Protein AF-A0A6A3BSH3-F1 (afdb_monomer_lite)

pLDDT: mean 95.04, std 11.07, range [37.62, 98.88]

Secondary structure (DSSP, 8-state):
-HHHHHHHHHHT-SS-EEETT-HHHHHHHHHTT--PEEEPPPBTTBPPSSSEEE-S-SPPPBSS---EETTTTEE--GGGSSTTEEE-SS-TT-EEE--S----

Foldseek 3Di:
DVLVVVLCVQLPDPAHEEEFPDVSSLSSLLSNQHFYWYQEDDDPVDQDVVRTDTWQGSHDWAQDDAQADPVVGDGHQPQPPDPQWHAGPHRRNIITGGDPDDPD

Structure (mmCIF, N/CA/C/O backbone):
data_AF-A0A6A3BSH3-F1
#
_entry.id   AF-A0A6A3BSH3-F1
#
loop_
_atom_site.group_PDB
_atom_site.id
_atom_site.type_symbol
_atom_site.label_atom_id
_atom_site.label_alt_id
_atom_site.label_comp_id
_atom_site.label_asym_id
_atom_site.label_entity_id
_atom_site.label_seq_id
_atom_site.pdbx_PDB_ins_code
_atom_site.Cartn_x
_atom_site.Cartn_y
_atom_site.Cartn_z
_atom_site.occupancy
_atom_site.B_iso_or_equiv
_atom_site.auth_seq_id
_atom_site.auth_comp_id
_atom_site.auth_asym_id
_atom_site.auth_atom_id
_atom_site.pdbx_PDB_model_num
ATOM 1 N N . MET A 1 1 ? 6.722 -5.737 21.949 1.00 82.31 1 MET A N 1
ATOM 2 C CA . MET A 1 1 ? 5.393 -6.387 21.848 1.00 82.31 1 MET A CA 1
ATOM 3 C C . MET A 1 1 ? 4.237 -5.406 21.627 1.00 82.31 1 MET A C 1
ATOM 5 O O . MET A 1 1 ? 3.339 -5.775 20.889 1.00 82.31 1 MET A O 1
ATOM 9 N N . LYS A 1 2 ? 4.257 -4.170 22.163 1.00 98.06 2 LYS A N 1
ATOM 10 C CA . LYS A 1 2 ? 3.169 -3.181 21.963 1.00 98.06 2 LYS A CA 1
ATOM 11 C C . LYS A 1 2 ? 2.811 -2.915 20.490 1.00 98.06 2 LYS A C 1
ATOM 13 O O . LYS A 1 2 ? 1.662 -3.090 20.127 1.00 98.06 2 LYS A O 1
ATOM 18 N N . ALA A 1 3 ? 3.802 -2.650 19.636 1.00 98.44 3 ALA A N 1
ATOM 19 C CA . ALA A 1 3 ? 3.586 -2.442 18.198 1.00 98.44 3 ALA A CA 1
ATOM 20 C C . ALA A 1 3 ? 2.848 -3.609 17.507 1.00 98.44 3 ALA A C 1
ATOM 22 O O . ALA A 1 3 ? 1.974 -3.387 16.679 1.00 98.44 3 ALA A O 1
ATOM 23 N N . LEU A 1 4 ? 3.163 -4.858 17.870 1.00 98.56 4 LEU A N 1
ATOM 24 C CA . LEU A 1 4 ? 2.457 -6.026 17.335 1.00 98.56 4 LEU A CA 1
ATOM 25 C C . LEU A 1 4 ? 1.008 -6.076 17.822 1.00 98.56 4 LEU A C 1
ATOM 27 O O . LEU A 1 4 ? 0.110 -6.315 17.022 1.00 98.56 4 LEU A O 1
ATOM 31 N N . ALA A 1 5 ? 0.786 -5.823 19.114 1.00 98.69 5 ALA A N 1
ATOM 32 C CA . ALA A 1 5 ? -0.560 -5.753 19.669 1.00 98.69 5 ALA A CA 1
ATOM 33 C C . ALA A 1 5 ? -1.392 -4.657 18.983 1.00 98.69 5 ALA A C 1
ATOM 35 O O . ALA A 1 5 ? -2.547 -4.890 18.665 1.00 98.69 5 ALA A O 1
ATOM 36 N N . GLU A 1 6 ? -0.800 -3.501 18.684 1.00 98.88 6 GLU A N 1
ATOM 37 C CA . GLU A 1 6 ? -1.461 -2.413 17.957 1.00 98.88 6 GLU A CA 1
ATOM 38 C C . GLU A 1 6 ? -1.803 -2.790 16.505 1.00 98.88 6 GLU A C 1
ATOM 40 O O . GLU A 1 6 ? -2.924 -2.530 16.074 1.00 98.88 6 GLU A O 1
ATOM 45 N N . MET A 1 7 ? -0.910 -3.468 15.767 1.00 98.81 7 MET A N 1
ATOM 46 C CA . MET A 1 7 ? -1.234 -3.992 14.426 1.00 98.81 7 MET A CA 1
ATOM 47 C C . MET A 1 7 ? -2.422 -4.961 14.467 1.00 98.81 7 MET A C 1
ATOM 49 O O . MET A 1 7 ? -3.319 -4.871 13.630 1.00 98.81 7 MET A O 1
ATOM 53 N N . TYR A 1 8 ? -2.460 -5.851 15.464 1.00 98.69 8 TYR A N 1
ATOM 54 C CA . TYR A 1 8 ? -3.594 -6.753 15.663 1.00 98.69 8 TYR A CA 1
ATOM 55 C C . TYR A 1 8 ? -4.868 -5.998 16.051 1.00 98.69 8 TYR A C 1
ATOM 57 O O . TYR A 1 8 ? -5.916 -6.261 15.477 1.00 98.69 8 TYR A O 1
ATOM 65 N N . LEU A 1 9 ? -4.807 -5.028 16.965 1.00 98.81 9 LEU A N 1
ATOM 66 C CA . LEU A 1 9 ? -5.976 -4.225 17.338 1.00 98.81 9 LEU A CA 1
ATOM 67 C C . LEU A 1 9 ? -6.572 -3.488 16.130 1.00 98.81 9 LEU A C 1
ATOM 69 O O . LEU A 1 9 ? -7.788 -3.480 15.970 1.00 98.81 9 LEU A O 1
ATOM 73 N N . LEU A 1 10 ? -5.734 -2.934 15.249 1.00 98.88 10 LEU A N 1
ATOM 74 C CA . LEU A 1 10 ? -6.187 -2.335 13.990 1.00 98.88 10 LEU A CA 1
ATOM 75 C C . LEU A 1 10 ? -6.838 -3.365 13.055 1.00 98.88 10 LEU A C 1
ATOM 77 O O . LEU A 1 10 ? -7.837 -3.054 12.410 1.00 98.88 10 LEU A O 1
ATOM 81 N N . SER A 1 11 ? -6.309 -4.591 12.998 1.00 98.75 11 SER A N 1
ATOM 82 C CA . SER A 1 11 ? -6.865 -5.669 12.164 1.00 98.75 11 SER A CA 1
ATOM 83 C C . SER A 1 11 ? -8.263 -6.134 12.594 1.00 98.75 11 SER A C 1
ATOM 85 O O . SER A 1 11 ? -8.958 -6.764 11.808 1.00 98.75 11 SER A O 1
ATOM 87 N N . LEU A 1 12 ? -8.689 -5.809 13.820 1.00 98.75 12 LEU A N 1
ATOM 88 C CA . LEU A 1 12 ? -10.003 -6.168 14.368 1.00 98.75 12 LEU A CA 1
ATOM 89 C C . LEU A 1 12 ? -11.080 -5.094 14.125 1.00 98.75 12 LEU A C 1
ATOM 91 O O . LEU A 1 12 ? -12.177 -5.196 14.668 1.00 98.75 12 LEU A O 1
ATOM 95 N N . THR A 1 13 ? -10.767 -4.040 13.368 1.00 98.81 13 THR A N 1
ATOM 96 C CA . THR A 1 13 ? -11.710 -2.956 13.052 1.00 98.81 13 THR A CA 1
ATOM 97 C C . THR A 1 13 ? -12.572 -3.291 11.833 1.00 98.81 13 THR A C 1
ATOM 99 O O . THR A 1 13 ? -12.113 -3.966 10.919 1.00 98.81 13 THR A O 1
ATOM 102 N N . ASP A 1 14 ? -13.802 -2.768 11.771 1.00 98.19 14 ASP A N 1
ATOM 103 C CA . ASP A 1 14 ? -14.669 -2.936 10.589 1.00 98.19 14 ASP A CA 1
ATOM 104 C C . ASP A 1 14 ? -14.182 -2.108 9.385 1.00 98.19 14 ASP A C 1
ATOM 106 O O . ASP A 1 14 ? -14.346 -2.483 8.223 1.00 98.19 14 ASP A O 1
ATOM 110 N N . VAL A 1 15 ? -13.594 -0.939 9.662 1.00 98.19 15 VAL A N 1
ATOM 111 C CA . VAL A 1 15 ? -13.068 -0.007 8.661 1.00 98.19 15 VAL A CA 1
ATOM 112 C C . VAL A 1 15 ? -11.707 0.497 9.117 1.00 98.19 15 VAL A C 1
ATOM 114 O O . VAL A 1 15 ? -11.573 1.053 10.205 1.00 98.19 15 VAL A O 1
ATOM 117 N N . LEU A 1 16 ? -10.716 0.372 8.234 1.00 98.75 16 LEU A N 1
ATOM 118 C CA . LEU A 1 16 ? -9.339 0.767 8.501 1.00 98.75 16 LEU A CA 1
ATOM 119 C C . LEU A 1 16 ? -8.903 1.937 7.610 1.00 98.75 16 LEU A C 1
ATOM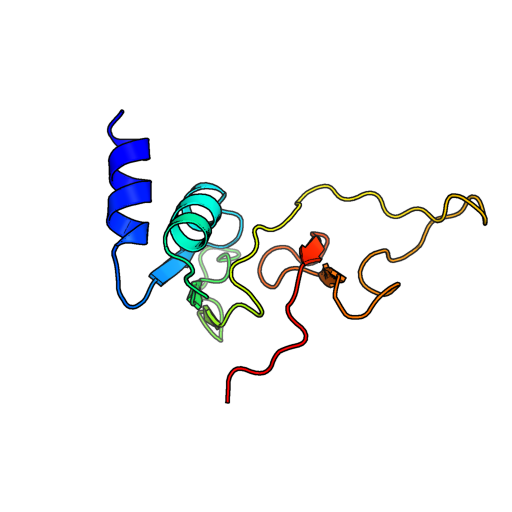 121 O O . LEU A 1 16 ? -9.093 1.923 6.389 1.00 98.75 16 LEU A O 1
ATOM 125 N N . VAL A 1 17 ? -8.264 2.928 8.232 1.00 98.75 17 VAL A N 1
ATOM 126 C CA . VAL A 1 17 ? -7.530 4.000 7.552 1.00 98.75 17 VAL A CA 1
ATOM 127 C C . VAL A 1 17 ? -6.037 3.777 7.779 1.00 98.75 17 VAL A C 1
ATOM 129 O O . VAL A 1 17 ? -5.604 3.630 8.921 1.00 98.75 17 VAL A O 1
ATOM 132 N N . THR A 1 18 ? -5.242 3.750 6.712 1.00 98.75 18 THR A N 1
ATOM 133 C CA . THR A 1 18 ? -3.785 3.556 6.772 1.00 98.75 18 THR A CA 1
ATOM 134 C C . THR A 1 18 ? -3.039 4.786 6.264 1.00 98.75 18 THR A C 1
ATOM 136 O O . THR A 1 18 ? -3.598 5.645 5.585 1.00 98.75 18 THR A O 1
ATOM 139 N N . SER A 1 19 ? -1.758 4.899 6.610 1.00 98.50 19 SER A N 1
ATOM 140 C CA . SER A 1 19 ? -0.873 5.942 6.084 1.00 98.50 19 SER A CA 1
ATOM 141 C C . SER A 1 19 ? -0.092 5.420 4.883 1.00 98.50 19 SER A C 1
ATOM 143 O O . SER A 1 19 ? 0.439 4.308 4.937 1.00 98.50 19 SER A O 1
ATOM 145 N N . ALA A 1 20 ? 0.030 6.239 3.837 1.00 98.12 20 ALA A N 1
ATOM 146 C CA . ALA A 1 20 ? 0.885 5.952 2.690 1.00 98.12 20 ALA A CA 1
ATOM 147 C C . ALA A 1 20 ? 2.293 5.496 3.123 1.00 98.12 20 ALA A C 1
ATOM 149 O O . ALA A 1 20 ? 2.900 6.093 4.014 1.00 98.12 20 ALA A O 1
ATOM 150 N N . TRP A 1 21 ? 2.806 4.452 2.464 1.00 98.06 21 TRP A N 1
ATOM 151 C CA . TRP A 1 21 ? 4.145 3.866 2.636 1.00 98.06 21 TRP A CA 1
ATOM 152 C C . TRP A 1 21 ? 4.350 3.096 3.954 1.00 98.06 21 TRP A C 1
ATOM 154 O O . TRP A 1 21 ? 5.432 2.557 4.188 1.00 98.06 21 TRP A O 1
ATOM 164 N N . SER A 1 22 ? 3.347 3.019 4.833 1.00 98.50 22 SER A N 1
ATOM 165 C CA . SER A 1 22 ? 3.489 2.369 6.138 1.00 98.50 22 SER A CA 1
ATOM 166 C C . SER A 1 22 ? 3.263 0.859 6.061 1.00 98.50 22 SER A C 1
ATOM 168 O O . SER A 1 22 ? 2.129 0.385 5.968 1.00 98.50 22 SER A O 1
ATOM 170 N N . THR A 1 23 ? 4.335 0.078 6.217 1.00 98.69 23 THR A N 1
ATOM 171 C CA . THR A 1 23 ? 4.240 -1.389 6.307 1.00 98.69 23 THR A CA 1
ATOM 172 C C . THR A 1 23 ? 3.501 -1.865 7.560 1.00 98.69 23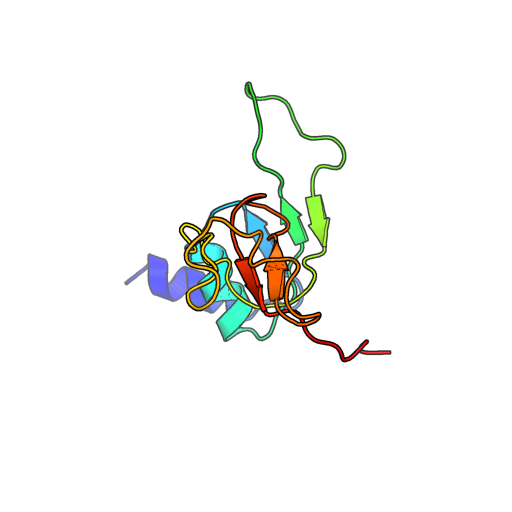 THR A C 1
ATOM 174 O O . THR A 1 23 ? 2.914 -2.942 7.542 1.00 98.69 23 THR A O 1
ATOM 177 N N . PHE A 1 24 ? 3.442 -1.047 8.617 1.00 98.81 24 PHE A N 1
ATOM 178 C CA . PHE A 1 24 ? 2.619 -1.308 9.804 1.00 98.81 24 PHE A CA 1
ATOM 179 C C . PHE A 1 24 ? 1.132 -1.416 9.440 1.00 98.81 24 PHE A C 1
ATOM 181 O O . PHE A 1 24 ? 0.442 -2.340 9.869 1.00 98.81 24 PHE A O 1
ATOM 188 N N . GLY A 1 25 ? 0.653 -0.497 8.593 1.00 98.69 25 GLY A N 1
ATOM 189 C CA . GLY A 1 25 ? -0.714 -0.520 8.074 1.00 98.69 25 GLY A CA 1
ATOM 190 C C . GLY A 1 25 ? -0.963 -1.715 7.156 1.00 98.69 25 GLY A C 1
ATOM 191 O O . GLY A 1 25 ? -2.011 -2.346 7.259 1.00 98.69 25 GLY A O 1
ATOM 192 N N . TYR A 1 26 ? 0.019 -2.079 6.324 1.00 98.81 26 TYR A N 1
ATOM 193 C CA . TYR A 1 26 ? -0.102 -3.242 5.439 1.00 98.81 26 TYR A CA 1
ATOM 194 C C . TYR A 1 26 ? -0.251 -4.560 6.209 1.00 98.81 26 TYR A C 1
ATOM 196 O O . TYR A 1 26 ? -1.011 -5.430 5.797 1.00 98.81 26 TYR A O 1
ATOM 204 N N . VAL A 1 27 ? 0.446 -4.715 7.340 1.00 98.88 27 VAL A N 1
ATOM 205 C CA . VAL A 1 27 ? 0.277 -5.897 8.198 1.00 98.88 27 VAL A CA 1
ATOM 206 C C . VAL A 1 27 ? -1.122 -5.916 8.811 1.00 98.88 27 VAL A C 1
ATOM 208 O O . VAL A 1 27 ? -1.807 -6.931 8.724 1.00 98.88 27 VAL A O 1
ATOM 211 N N . ALA A 1 28 ? -1.568 -4.798 9.390 1.00 98.81 28 ALA A N 1
ATOM 212 C CA . ALA A 1 28 ? -2.887 -4.709 10.015 1.00 98.81 28 ALA A CA 1
ATOM 213 C C . ALA A 1 28 ? -4.028 -4.998 9.023 1.00 98.81 28 ALA A C 1
ATOM 215 O 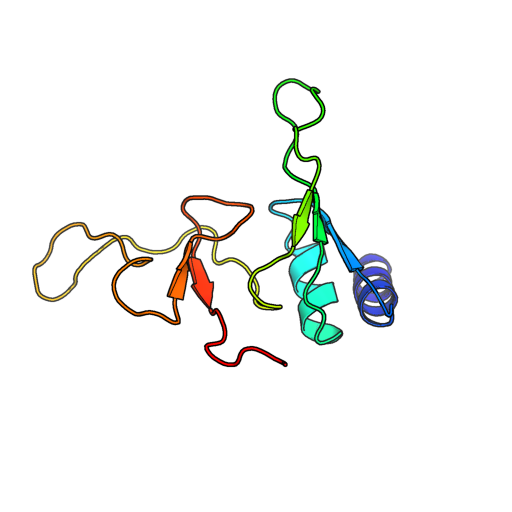O . ALA A 1 28 ? -4.914 -5.798 9.319 1.00 98.81 28 ALA A O 1
ATOM 216 N N . GLN A 1 29 ? -3.988 -4.390 7.833 1.00 98.62 29 GLN A N 1
ATOM 217 C CA . GLN A 1 29 ? -5.030 -4.572 6.821 1.00 98.62 29 GLN A CA 1
ATOM 218 C C . GLN A 1 29 ? -5.052 -6.013 6.278 1.00 98.62 29 GLN A C 1
ATOM 220 O O . GLN A 1 29 ? -6.128 -6.562 6.067 1.00 98.62 29 GLN A O 1
ATOM 225 N N . GLY A 1 30 ? -3.882 -6.643 6.105 1.00 98.50 30 GLY A N 1
ATOM 226 C CA . GLY A 1 30 ? -3.775 -8.018 5.618 1.00 98.50 30 GLY A CA 1
ATOM 227 C C . GLY A 1 30 ? -4.287 -9.038 6.634 1.00 98.50 30 GLY A C 1
ATOM 228 O O . GLY A 1 30 ? -5.042 -9.933 6.272 1.00 98.50 30 GLY A O 1
ATOM 229 N N . LEU A 1 31 ? -3.944 -8.872 7.918 1.00 98.69 31 LEU A N 1
ATOM 230 C CA . LEU A 1 31 ? -4.454 -9.735 8.993 1.00 98.69 31 LEU A CA 1
ATOM 231 C C . LEU A 1 31 ? -5.977 -9.639 9.152 1.00 98.69 31 LEU A C 1
ATOM 233 O O . LEU A 1 31 ? -6.616 -10.639 9.463 1.00 98.69 31 LEU A O 1
ATOM 237 N N . GLY A 1 32 ? -6.547 -8.450 8.940 1.00 98.25 32 GLY A N 1
ATOM 238 C CA . GLY A 1 32 ? -7.986 -8.214 9.063 1.00 98.25 32 GLY A CA 1
ATOM 239 C C . GLY A 1 32 ? -8.791 -8.534 7.803 1.00 98.25 32 GLY A C 1
ATOM 240 O O . GLY A 1 32 ? -10.014 -8.445 7.831 1.00 98.25 32 GLY A O 1
ATOM 241 N N . GLY A 1 33 ? -8.139 -8.855 6.680 1.00 98.00 33 GLY A N 1
ATOM 242 C CA . GLY A 1 33 ? -8.824 -8.991 5.392 1.00 98.00 33 GLY A CA 1
ATOM 243 C C . GLY A 1 33 ? -9.461 -7.682 4.901 1.00 98.00 33 GLY A C 1
ATOM 244 O O . GLY A 1 33 ? -10.494 -7.693 4.236 1.00 98.00 33 GLY A O 1
ATOM 245 N N . LEU A 1 34 ? -8.888 -6.532 5.273 1.00 98.12 34 LEU A N 1
ATOM 246 C CA . LEU A 1 34 ? -9.497 -5.216 5.090 1.00 98.12 34 LEU A CA 1
ATOM 247 C C . LEU A 1 34 ? -8.915 -4.502 3.870 1.00 98.12 34 LEU A C 1
ATOM 249 O O . LEU A 1 34 ? -7.703 -4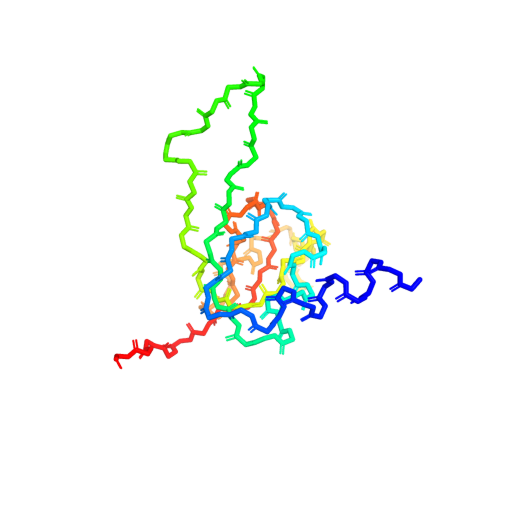.337 3.739 1.00 98.12 34 LEU A O 1
ATOM 253 N N . ARG A 1 35 ? -9.788 -3.963 3.013 1.00 98.12 35 ARG A N 1
ATOM 254 C CA . ARG A 1 35 ? -9.407 -3.002 1.965 1.00 98.12 35 ARG A CA 1
ATOM 255 C C . ARG A 1 35 ? -9.436 -1.582 2.548 1.00 98.12 35 ARG A C 1
ATOM 257 O O . ARG A 1 35 ? -10.539 -1.038 2.671 1.00 98.12 35 ARG A O 1
ATOM 264 N N . PRO A 1 36 ? -8.302 -0.956 2.909 1.00 98.50 36 PRO A N 1
ATOM 265 C CA . PRO A 1 36 ? -8.305 0.290 3.678 1.00 98.50 36 PRO A CA 1
ATOM 266 C C . PRO A 1 36 ? -8.640 1.526 2.831 1.00 98.50 36 PRO A C 1
ATOM 268 O O . PRO A 1 36 ? -8.621 1.493 1.595 1.00 98.50 36 PRO A O 1
ATOM 271 N N . TRP A 1 37 ? -8.880 2.645 3.510 1.00 98.69 37 TRP A N 1
ATOM 272 C CA . TRP A 1 37 ? -8.668 3.984 2.954 1.00 98.69 37 TRP A CA 1
ATOM 273 C C . TRP A 1 37 ? -7.238 4.434 3.257 1.00 98.69 37 TRP A C 1
ATOM 275 O O . TRP A 1 37 ? -6.819 4.413 4.409 1.00 98.69 37 TRP A O 1
ATOM 285 N N . ILE A 1 38 ? -6.481 4.844 2.244 1.00 98.69 38 ILE A N 1
ATOM 286 C CA . ILE A 1 38 ? -5.083 5.244 2.396 1.00 98.69 38 ILE A CA 1
ATOM 287 C C . ILE A 1 38 ? -5.002 6.766 2.429 1.00 98.69 38 ILE A C 1
ATOM 289 O O . ILE A 1 38 ? -5.337 7.424 1.445 1.00 98.69 38 ILE A O 1
ATOM 293 N N . LEU A 1 39 ? -4.535 7.327 3.543 1.00 98.31 39 LEU A N 1
ATOM 294 C CA . LEU A 1 39 ? -4.151 8.733 3.638 1.00 98.31 39 LEU A CA 1
ATOM 295 C C . LEU A 1 39 ? -2.929 8.976 2.755 1.00 98.31 39 LEU A C 1
ATOM 297 O O . LEU A 1 39 ? -1.883 8.349 2.955 1.00 98.31 39 LEU A O 1
ATOM 301 N N . HIS A 1 40 ? -3.052 9.897 1.801 1.00 95.81 40 HIS A N 1
ATOM 302 C CA . HIS A 1 40 ? -1.935 10.265 0.940 1.00 95.81 40 HIS A CA 1
ATOM 303 C C . HIS A 1 40 ? -0.807 10.899 1.758 1.00 95.81 40 HIS A C 1
ATOM 305 O O . HIS A 1 40 ? -1.035 11.623 2.731 1.00 95.81 40 HIS A O 1
ATOM 311 N N . LYS A 1 41 ? 0.435 10.635 1.348 1.00 93.75 41 LYS A N 1
ATOM 312 C CA . LYS A 1 41 ? 1.607 11.272 1.942 1.00 93.75 41 LYS A CA 1
ATOM 313 C C . LYS A 1 41 ? 1.507 12.786 1.737 1.00 93.75 41 LYS A C 1
ATOM 315 O O . LYS A 1 41 ? 1.324 13.247 0.616 1.00 93.75 41 LYS A O 1
ATOM 320 N N . SER A 1 42 ? 1.645 13.548 2.818 1.00 92.94 42 SER A N 1
ATOM 321 C CA . SER A 1 42 ? 1.740 15.004 2.732 1.00 92.94 42 SER A CA 1
ATOM 322 C C . SER A 1 42 ? 3.078 15.406 2.115 1.00 92.94 42 SER A C 1
ATOM 324 O O . SER A 1 42 ? 4.137 14.910 2.511 1.00 92.94 42 SER A O 1
ATOM 326 N N . GLU A 1 43 ? 3.025 16.333 1.165 1.00 92.38 43 GLU A N 1
ATOM 327 C CA . GLU A 1 43 ? 4.195 17.022 0.633 1.00 92.38 43 GLU A CA 1
ATOM 328 C C . GLU A 1 43 ? 4.213 18.449 1.172 1.00 92.38 43 GLU A C 1
ATOM 330 O O . GLU A 1 43 ? 3.178 19.112 1.241 1.00 92.38 43 GLU A O 1
ATOM 335 N N . ASN A 1 44 ? 5.387 18.918 1.603 1.00 94.81 44 ASN A N 1
ATOM 336 C CA . ASN A 1 44 ? 5.578 20.266 2.152 1.00 94.81 44 ASN A CA 1
ATOM 337 C C . ASN A 1 44 ? 4.571 20.635 3.260 1.00 94.81 44 ASN A C 1
ATOM 339 O O . ASN A 1 44 ? 4.101 21.768 3.321 1.00 94.81 44 ASN A O 1
ATOM 343 N N . GLN A 1 45 ? 4.211 19.663 4.112 1.00 93.06 45 GLN A N 1
ATOM 344 C CA . GLN A 1 45 ? 3.240 19.826 5.208 1.00 93.06 45 GLN A CA 1
ATOM 345 C C . GLN A 1 45 ? 1.863 20.333 4.746 1.00 93.06 45 GLN A C 1
ATOM 347 O O . GLN A 1 45 ? 1.096 20.890 5.527 1.00 93.06 45 GLN A O 1
ATOM 352 N N . THR A 1 46 ? 1.540 20.136 3.469 1.00 96.12 46 THR A N 1
ATOM 353 C CA . THR A 1 46 ? 0.255 20.506 2.884 1.00 96.12 46 THR A CA 1
ATOM 354 C C . THR A 1 46 ? -0.652 19.283 2.843 1.00 96.12 46 THR A C 1
ATOM 356 O O . THR A 1 46 ? -0.210 18.178 2.509 1.00 96.12 46 THR A O 1
ATOM 359 N N . THR A 1 47 ? -1.923 19.460 3.202 1.00 96.12 47 THR A N 1
ATOM 360 C CA . THR A 1 47 ? -2.928 18.394 3.130 1.00 96.12 47 THR A CA 1
ATOM 361 C C . THR A 1 47 ? -3.217 18.052 1.665 1.00 96.12 47 THR A C 1
ATOM 363 O O . THR A 1 47 ? -3.601 18.950 0.913 1.00 96.12 47 THR A O 1
ATOM 366 N N . PRO A 1 48 ? -3.066 16.783 1.242 1.00 96.00 48 PRO A N 1
ATOM 367 C CA . PRO A 1 48 ? -3.422 16.368 -0.112 1.00 96.00 48 PRO A CA 1
ATOM 368 C C . PRO A 1 48 ? -4.913 16.569 -0.418 1.00 96.00 48 PRO A C 1
ATOM 370 O O . PRO A 1 48 ? -5.758 16.484 0.476 1.00 96.00 48 PRO A O 1
ATOM 373 N N . ASN A 1 49 ? -5.243 16.797 -1.692 1.00 95.56 49 ASN A N 1
ATOM 374 C CA . ASN A 1 49 ? -6.620 16.838 -2.182 1.00 95.56 49 ASN A CA 1
ATOM 375 C C . ASN A 1 49 ? -6.773 15.903 -3.402 1.00 95.56 49 ASN A C 1
ATOM 377 O O . ASN A 1 49 ? -6.218 16.220 -4.455 1.00 95.56 49 ASN A O 1
ATOM 381 N N . PRO A 1 50 ? -7.501 14.776 -3.294 1.00 96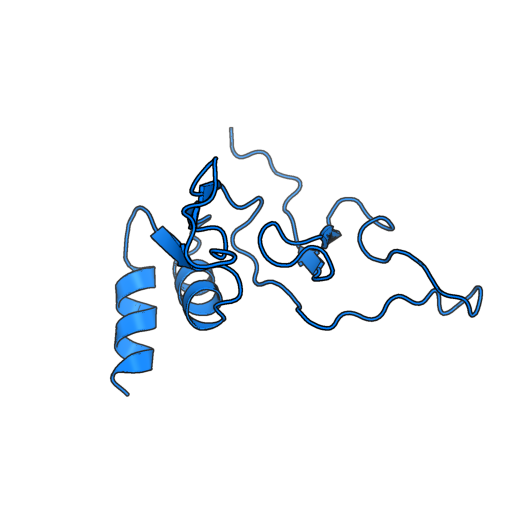.50 50 PRO A N 1
ATOM 382 C CA . PRO A 1 50 ? -8.219 14.300 -2.106 1.00 96.50 50 PRO A CA 1
ATOM 383 C C . PRO A 1 50 ? -7.266 13.887 -0.962 1.00 96.50 50 PRO A C 1
ATOM 385 O O . PRO A 1 50 ? -6.105 13.575 -1.218 1.00 96.50 50 PRO A O 1
ATOM 388 N N . PRO A 1 51 ? -7.727 13.865 0.305 1.00 96.81 51 PRO A N 1
ATOM 389 C CA . PRO A 1 51 ? -6.876 13.519 1.451 1.00 96.81 51 PRO A CA 1
ATOM 390 C C . PRO A 1 51 ? -6.587 12.015 1.558 1.00 96.81 51 PRO A C 1
ATOM 392 O O . PRO A 1 51 ? -5.562 11.610 2.109 1.00 96.81 51 PRO A O 1
ATOM 395 N N . CYS A 1 52 ? -7.481 11.175 1.033 1.00 97.94 52 CYS A N 1
ATOM 396 C CA . CYS A 1 52 ? -7.308 9.731 0.980 1.00 97.94 52 CYS A CA 1
ATOM 397 C C . CYS A 1 52 ? -7.950 9.126 -0.266 1.00 97.94 52 CYS A C 1
ATOM 399 O O . CYS A 1 52 ? -8.806 9.736 -0.909 1.00 97.94 52 CYS A O 1
ATOM 401 N N . VAL A 1 53 ? -7.556 7.892 -0.561 1.00 97.62 53 VAL A N 1
ATOM 402 C CA . VAL A 1 53 ? -8.106 7.071 -1.640 1.00 97.62 53 VAL A CA 1
ATOM 403 C C . VAL A 1 53 ? -8.422 5.677 -1.110 1.00 97.62 53 VAL A C 1
ATOM 405 O O . VAL A 1 53 ? -7.746 5.180 -0.209 1.00 97.62 53 VAL A O 1
ATOM 408 N N . ARG A 1 54 ? -9.458 5.020 -1.637 1.00 98.00 54 ARG A N 1
ATOM 409 C CA . ARG A 1 54 ? -9.721 3.620 -1.291 1.00 98.00 54 ARG A CA 1
ATOM 410 C C . ARG A 1 54 ? -8.695 2.733 -1.993 1.00 98.00 54 ARG A C 1
ATOM 412 O O . ARG A 1 54 ? -8.520 2.859 -3.202 1.00 98.00 54 ARG A O 1
ATOM 419 N N . ALA A 1 55 ? -8.065 1.822 -1.255 1.00 97.69 55 ALA A N 1
ATOM 420 C CA . ALA A 1 55 ? -7.164 0.841 -1.850 1.00 97.69 55 ALA A CA 1
ATOM 421 C C . ALA A 1 55 ? -7.904 -0.050 -2.865 1.00 97.69 55 ALA A C 1
ATOM 423 O O . ALA A 1 55 ? -9.087 -0.344 -2.696 1.00 97.69 55 ALA A O 1
ATOM 424 N N . MET A 1 56 ? -7.194 -0.501 -3.894 1.00 97.25 56 MET A N 1
ATOM 425 C CA . MET A 1 56 ? -7.628 -1.459 -4.909 1.00 97.25 56 MET A CA 1
ATOM 426 C C . MET A 1 56 ? -7.817 -2.861 -4.318 1.00 97.25 56 MET A C 1
ATOM 428 O O . MET A 1 56 ? -8.739 -3.569 -4.704 1.00 97.25 56 MET A O 1
ATOM 432 N N . SER A 1 57 ? -6.970 -3.251 -3.363 1.00 97.75 57 SER A N 1
ATOM 433 C CA . SER A 1 57 ? -7.009 -4.541 -2.659 1.00 97.75 57 SER A CA 1
ATOM 434 C C . SER A 1 57 ? -6.392 -4.420 -1.259 1.00 97.75 57 SER A C 1
ATOM 436 O O . SER A 1 57 ? -5.742 -3.414 -0.947 1.00 97.75 57 SER A O 1
ATOM 438 N N . MET A 1 58 ? -6.566 -5.453 -0.429 1.00 98.00 58 MET A N 1
ATOM 439 C CA . MET A 1 58 ? -5.936 -5.569 0.897 1.00 98.00 58 MET A CA 1
ATOM 440 C C . MET A 1 58 ? -4.428 -5.873 0.846 1.00 98.00 58 MET A C 1
ATOM 442 O O . MET A 1 58 ? -3.752 -5.817 1.869 1.00 98.00 58 MET A O 1
ATOM 446 N N . GLU A 1 59 ? -3.878 -6.170 -0.329 1.00 98.38 59 GLU A N 1
ATOM 447 C CA . GLU A 1 59 ? -2.497 -6.631 -0.468 1.00 98.38 59 GLU A CA 1
ATOM 448 C C . GLU A 1 59 ? -1.468 -5.539 -0.116 1.00 98.38 59 GLU A C 1
ATOM 450 O O . GLU A 1 59 ? -1.711 -4.347 -0.365 1.00 98.38 59 GLU A O 1
ATOM 455 N N . PRO A 1 60 ? -0.302 -5.922 0.442 1.00 98.50 60 PRO A N 1
ATOM 456 C CA . PRO A 1 60 ? 0.792 -4.998 0.711 1.00 98.50 60 PRO A CA 1
ATOM 457 C C . PRO A 1 60 ? 1.404 -4.456 -0.587 1.00 98.50 60 PRO A C 1
ATOM 459 O O . PRO A 1 60 ? 1.340 -5.083 -1.645 1.00 98.50 60 PRO A O 1
ATOM 462 N N . CYS A 1 61 ? 2.068 -3.304 -0.491 1.00 98.69 61 CYS A N 1
ATOM 463 C CA . CYS A 1 61 ? 2.869 -2.768 -1.587 1.00 98.69 61 CYS A CA 1
ATOM 464 C C . CYS A 1 61 ? 4.317 -3.279 -1.519 1.00 98.69 61 CYS A C 1
ATOM 466 O O . CYS A 1 61 ? 5.001 -3.104 -0.509 1.00 98.69 61 CYS A O 1
ATOM 468 N N . PHE A 1 62 ? 4.825 -3.844 -2.612 1.00 98.69 62 PHE A N 1
ATOM 469 C CA . PHE A 1 62 ? 6.245 -4.113 -2.802 1.00 98.69 62 PHE A CA 1
ATOM 470 C C . PHE A 1 62 ? 6.948 -2.832 -3.264 1.00 98.69 62 PHE A C 1
ATOM 472 O O . PHE A 1 62 ? 6.798 -2.408 -4.406 1.00 98.69 62 PHE A O 1
ATOM 479 N N . HIS A 1 63 ? 7.703 -2.197 -2.362 1.00 98.62 63 HIS A N 1
ATOM 480 C CA . HIS A 1 63 ? 8.272 -0.851 -2.560 1.00 98.62 63 HIS A CA 1
ATOM 481 C C . HIS A 1 63 ? 9.468 -0.781 -3.513 1.00 98.62 63 HIS A C 1
ATOM 483 O O . HIS A 1 63 ? 9.741 0.284 -4.063 1.00 98.62 63 HIS A O 1
ATOM 489 N N . ALA A 1 64 ? 10.196 -1.885 -3.688 1.00 98.31 64 ALA A N 1
ATOM 490 C CA . ALA A 1 64 ? 11.409 -1.946 -4.506 1.00 98.31 64 ALA A CA 1
ATOM 491 C C . ALA A 1 64 ? 11.342 -3.093 -5.533 1.00 98.31 64 ALA A C 1
ATOM 493 O O . ALA A 1 64 ? 12.159 -4.017 -5.484 1.00 98.31 64 ALA A O 1
ATOM 494 N N . PRO A 1 65 ? 10.352 -3.074 -6.445 1.00 98.00 65 PRO A N 1
ATOM 495 C CA . PRO A 1 65 ? 10.205 -4.104 -7.456 1.00 98.00 65 PRO A CA 1
ATOM 496 C C . PRO A 1 65 ? 11.258 -3.947 -8.565 1.00 98.00 65 PRO A C 1
ATOM 498 O O . PRO A 1 65 ? 11.704 -2.833 -8.858 1.00 98.00 65 PRO A O 1
ATOM 501 N N . PRO A 1 66 ? 11.646 -5.041 -9.238 1.00 97.75 66 PRO A N 1
ATOM 502 C CA . PRO A 1 66 ? 12.451 -4.951 -10.446 1.00 97.75 66 PRO A CA 1
ATOM 503 C C . PRO A 1 66 ? 11.615 -4.438 -11.630 1.00 97.75 66 PRO A C 1
ATOM 505 O O . PRO A 1 66 ? 10.459 -4.822 -11.813 1.00 97.75 66 PRO A O 1
ATOM 508 N N . PHE A 1 67 ? 12.245 -3.637 -12.488 1.00 98.12 67 PHE A N 1
ATOM 509 C CA . PHE A 1 67 ? 11.675 -3.111 -13.734 1.00 98.12 67 PHE A CA 1
ATOM 510 C C . PHE A 1 67 ? 12.393 -3.702 -14.951 1.00 98.12 67 PHE A C 1
ATOM 512 O O . PHE A 1 67 ? 13.061 -2.989 -15.701 1.00 98.12 67 PHE A O 1
ATOM 519 N N . TYR A 1 68 ? 12.337 -5.025 -15.122 1.00 98.44 68 TYR A N 1
ATOM 520 C CA . TYR A 1 68 ? 13.169 -5.729 -16.102 1.00 98.44 68 TYR A CA 1
ATOM 521 C C . TYR A 1 68 ? 12.434 -6.883 -16.789 1.00 98.44 68 TYR A C 1
ATOM 523 O O . TYR A 1 68 ? 11.828 -7.724 -16.132 1.00 98.44 68 TYR A O 1
ATOM 531 N N . ASP A 1 69 ? 12.525 -6.939 -18.118 1.00 98.19 69 ASP A N 1
ATOM 532 C CA . ASP A 1 69 ? 12.129 -8.094 -18.921 1.00 98.19 69 ASP A CA 1
ATOM 533 C C . ASP A 1 69 ? 13.342 -9.013 -19.092 1.00 98.19 69 ASP A C 1
ATOM 535 O O . ASP A 1 69 ? 14.289 -8.699 -19.821 1.00 98.19 69 ASP A O 1
ATOM 539 N N . CYS A 1 70 ? 13.298 -10.175 -18.440 1.00 98.00 70 CYS A N 1
ATOM 540 C CA . CYS A 1 70 ? 14.380 -11.155 -18.462 1.00 98.00 70 CYS A CA 1
ATOM 541 C C . CYS A 1 70 ? 14.662 -11.723 -19.863 1.00 98.00 70 CYS A C 1
ATOM 543 O O . CYS A 1 70 ? 15.809 -12.048 -20.173 1.00 98.00 70 CYS A O 1
ATOM 545 N N . LYS A 1 71 ? 13.637 -11.853 -20.717 1.00 98.00 71 LYS A N 1
ATOM 546 C CA . LYS A 1 71 ? 13.755 -12.451 -22.054 1.00 98.00 71 LYS A CA 1
ATOM 547 C C . LYS A 1 71 ? 14.288 -11.438 -23.059 1.00 98.00 71 LYS A C 1
ATOM 549 O O . LYS A 1 71 ? 15.188 -11.760 -23.831 1.00 98.00 71 LYS A O 1
ATOM 554 N N . ALA A 1 72 ? 13.757 -10.218 -23.035 1.00 98.00 72 ALA A N 1
ATOM 555 C CA . ALA A 1 72 ? 14.212 -9.131 -23.900 1.00 98.00 72 ALA A CA 1
ATOM 556 C C . ALA A 1 72 ? 15.491 -8.441 -23.387 1.00 98.00 72 ALA A C 1
ATOM 558 O O . ALA A 1 72 ? 16.075 -7.631 -24.106 1.00 98.00 72 ALA A O 1
ATOM 559 N N . LYS A 1 73 ? 15.922 -8.761 -22.160 1.00 97.94 73 LYS A N 1
ATOM 560 C CA . LYS A 1 73 ? 17.105 -8.222 -21.478 1.00 97.94 73 LYS A CA 1
ATOM 561 C C . LYS A 1 73 ? 17.131 -6.692 -21.394 1.00 97.94 73 LYS A C 1
ATOM 563 O O . LYS A 1 73 ? 18.184 -6.070 -21.538 1.00 97.94 73 LYS A O 1
ATOM 568 N N . LYS A 1 74 ? 15.976 -6.073 -21.158 1.00 98.31 74 LYS A N 1
ATOM 569 C CA . LYS A 1 74 ? 15.814 -4.612 -21.122 1.00 98.31 74 LYS A CA 1
ATOM 570 C C . LYS A 1 74 ? 14.845 -4.179 -20.028 1.00 98.31 74 LYS A C 1
ATOM 572 O O . LYS A 1 74 ? 14.084 -4.994 -19.511 1.00 98.31 74 LYS A O 1
ATOM 577 N N . GLY A 1 75 ? 14.855 -2.888 -19.706 1.00 98.19 75 GLY A N 1
ATOM 578 C CA . GLY A 1 75 ? 13.887 -2.310 -18.777 1.00 98.19 75 GLY A CA 1
ATOM 579 C C . GLY A 1 75 ? 12.447 -2.455 -19.282 1.00 98.19 75 GLY A C 1
ATOM 580 O O . GLY A 1 75 ? 12.192 -2.289 -20.477 1.00 98.19 75 GLY A O 1
ATOM 581 N N . THR A 1 76 ? 11.518 -2.766 -18.379 1.00 98.00 76 THR A N 1
ATOM 582 C CA . THR A 1 76 ? 10.077 -2.806 -18.668 1.00 98.00 76 THR A CA 1
ATOM 583 C C . THR A 1 76 ? 9.264 -2.369 -17.456 1.00 98.00 76 THR A C 1
ATOM 585 O O . THR A 1 76 ? 9.690 -2.556 -16.316 1.00 98.00 76 THR A O 1
ATOM 588 N N . ASP A 1 77 ? 8.078 -1.821 -17.707 1.00 98.06 77 ASP A N 1
ATOM 589 C CA . ASP A 1 77 ? 7.092 -1.522 -16.673 1.00 98.06 77 ASP A CA 1
ATOM 590 C C . ASP A 1 77 ? 6.387 -2.818 -16.248 1.00 98.06 77 ASP A C 1
ATOM 592 O O . ASP A 1 77 ? 5.471 -3.309 -16.913 1.00 98.06 77 ASP A O 1
ATOM 596 N N . THR A 1 78 ? 6.845 -3.389 -15.137 1.00 98.25 78 THR A N 1
ATOM 597 C CA . THR A 1 78 ? 6.332 -4.643 -14.577 1.00 98.25 78 THR A CA 1
ATOM 598 C C . THR A 1 78 ? 4.922 -4.509 -13.988 1.00 98.25 78 THR A C 1
ATOM 600 O O . THR A 1 78 ? 4.241 -5.521 -13.840 1.00 98.25 78 THR A O 1
ATOM 603 N N . GLY A 1 79 ? 4.423 -3.286 -13.761 1.00 97.62 79 GLY A N 1
ATOM 604 C CA . GLY A 1 79 ? 3.046 -3.008 -13.330 1.00 97.62 79 GLY A CA 1
ATOM 605 C C . GLY A 1 79 ? 2.017 -2.980 -14.463 1.00 97.62 79 GLY A C 1
ATOM 606 O O . GLY A 1 79 ? 0.827 -2.773 -14.215 1.00 97.62 79 GLY A O 1
ATOM 607 N N . LYS A 1 80 ? 2.456 -3.175 -15.715 1.00 97.00 80 LYS A N 1
ATOM 608 C CA . LYS A 1 80 ? 1.594 -3.206 -16.911 1.00 97.00 80 LYS A CA 1
ATOM 609 C C . LYS A 1 80 ? 1.634 -4.530 -17.678 1.00 97.00 80 LYS A C 1
ATOM 611 O O . LYS A 1 80 ? 1.046 -4.620 -18.752 1.00 97.00 80 LYS A O 1
ATOM 616 N N . VAL A 1 81 ? 2.309 -5.553 -17.151 1.00 96.88 81 VAL A N 1
ATOM 617 C CA . VAL A 1 81 ? 2.495 -6.841 -17.850 1.00 96.88 81 VAL A CA 1
ATOM 618 C C . VAL A 1 81 ? 1.264 -7.743 -17.734 1.00 96.88 81 VAL A C 1
ATOM 620 O O . VAL A 1 81 ? 0.889 -8.397 -18.704 1.00 96.88 81 VAL A O 1
ATOM 623 N N . VAL A 1 82 ? 0.620 -7.775 -16.566 1.00 96.38 82 VAL A N 1
ATOM 624 C CA . VAL A 1 82 ? -0.557 -8.614 -16.282 1.00 96.38 82 VAL A CA 1
ATOM 625 C C . VAL A 1 82 ? -1.616 -7.811 -15.522 1.00 96.38 82 VAL A C 1
ATOM 627 O O . VAL A 1 82 ? -1.269 -6.880 -14.801 1.00 96.38 82 VAL A O 1
ATOM 630 N N . PRO A 1 83 ? -2.916 -8.140 -15.645 1.00 96.06 83 PRO A N 1
ATOM 631 C CA . PRO A 1 83 ? -3.977 -7.325 -15.050 1.00 96.06 83 PRO A CA 1
ATOM 632 C C . PRO A 1 83 ? -4.015 -7.348 -13.513 1.00 96.06 83 PRO A C 1
ATOM 634 O O . PRO A 1 83 ? -4.466 -6.365 -12.925 1.00 96.06 83 PRO A O 1
ATOM 637 N N . HIS A 1 84 ? -3.539 -8.430 -12.886 1.00 96.75 84 HIS A N 1
ATOM 638 C CA . HIS A 1 84 ? -3.567 -8.663 -11.435 1.00 96.75 84 HIS A CA 1
ATOM 639 C C . HIS A 1 84 ? -2.324 -8.138 -10.694 1.00 96.75 84 HIS A C 1
ATOM 641 O O . HIS A 1 84 ? -2.226 -8.297 -9.483 1.00 96.75 84 HIS A O 1
ATOM 647 N N . VAL A 1 85 ? -1.378 -7.501 -11.394 1.00 98.00 85 VAL A N 1
ATOM 648 C CA . VAL A 1 85 ? -0.246 -6.782 -10.789 1.00 98.00 85 VAL A CA 1
ATOM 649 C C . VAL A 1 85 ? -0.312 -5.339 -11.257 1.00 98.00 85 VAL A C 1
ATOM 651 O O . VAL A 1 85 ? -0.277 -5.079 -12.457 1.00 98.00 85 VAL A O 1
ATOM 654 N N . ARG A 1 86 ? -0.428 -4.399 -10.320 1.00 98.25 86 ARG A N 1
ATOM 655 C CA . ARG A 1 86 ? -0.569 -2.965 -10.610 1.00 98.25 86 ARG A CA 1
ATOM 656 C C . ARG A 1 86 ? 0.360 -2.143 -9.733 1.00 98.25 86 ARG A C 1
ATOM 658 O O . ARG A 1 86 ? 0.811 -2.612 -8.688 1.00 98.25 86 ARG A O 1
ATOM 665 N N . HIS A 1 87 ? 0.613 -0.906 -10.149 1.00 98.44 87 HIS A N 1
ATOM 666 C CA . HIS A 1 87 ? 1.273 0.063 -9.284 1.00 98.44 87 HIS A CA 1
ATOM 667 C C . HIS A 1 87 ? 0.438 0.379 -8.049 1.00 98.44 87 HIS A C 1
ATOM 669 O O . HIS A 1 87 ? -0.788 0.425 -8.133 1.00 98.44 87 HIS A O 1
ATOM 675 N N . CYS A 1 88 ? 1.101 0.588 -6.915 1.00 98.31 88 CYS A N 1
ATOM 676 C CA . CYS A 1 88 ? 0.421 0.909 -5.666 1.00 98.31 88 CYS A CA 1
ATOM 677 C C . CYS A 1 88 ? -0.192 2.315 -5.699 1.00 98.31 88 CYS A C 1
ATOM 679 O O . CYS A 1 88 ? 0.277 3.217 -6.393 1.00 98.31 88 CYS A O 1
ATOM 681 N N . GLU A 1 89 ? -1.231 2.503 -4.896 1.00 97.69 89 GLU A N 1
ATOM 682 C CA . GLU A 1 89 ? -1.976 3.752 -4.738 1.00 97.69 89 GLU A CA 1
ATOM 683 C C . GLU A 1 89 ? -1.167 4.812 -3.975 1.00 97.69 89 GLU A C 1
ATOM 685 O O . GLU A 1 89 ? -1.413 6.011 -4.104 1.00 97.69 89 GLU A O 1
ATOM 690 N N . ASP A 1 90 ? -0.213 4.365 -3.157 1.00 96.44 90 ASP A N 1
ATOM 691 C CA . ASP A 1 90 ? 0.564 5.191 -2.240 1.00 96.44 90 ASP A CA 1
ATOM 692 C C . ASP A 1 90 ? 2.035 5.349 -2.644 1.00 96.44 90 ASP A C 1
ATOM 694 O O . ASP A 1 90 ? 2.614 6.409 -2.404 1.00 96.44 90 ASP A O 1
ATOM 698 N N . ILE A 1 91 ? 2.624 4.345 -3.300 1.00 96.38 91 ILE A N 1
ATOM 699 C CA . ILE A 1 91 ? 3.953 4.402 -3.922 1.00 96.38 91 ILE A CA 1
ATOM 700 C C . ILE A 1 91 ? 3.830 4.121 -5.415 1.00 96.38 91 ILE A C 1
ATOM 702 O O . ILE A 1 91 ? 3.693 2.972 -5.830 1.00 96.38 91 ILE A O 1
ATOM 706 N N . SER A 1 92 ? 3.954 5.166 -6.232 1.00 95.88 92 SER A N 1
ATOM 707 C CA . SER A 1 92 ? 3.707 5.093 -7.678 1.00 95.88 92 SER A CA 1
ATOM 708 C C . SER A 1 92 ? 4.637 4.144 -8.442 1.00 95.88 92 SER A C 1
ATOM 710 O O . SER A 1 92 ? 4.261 3.666 -9.507 1.00 95.88 92 SER A O 1
ATOM 712 N N . TRP A 1 93 ? 5.827 3.842 -7.914 1.00 97.50 93 TRP A N 1
ATOM 713 C CA . TRP A 1 93 ? 6.750 2.847 -8.480 1.00 97.50 93 TRP A CA 1
ATOM 714 C C . TRP A 1 93 ? 6.663 1.473 -7.802 1.00 97.50 93 TRP A C 1
ATOM 716 O O . TRP A 1 93 ? 7.289 0.522 -8.262 1.00 97.50 93 TRP A O 1
ATOM 726 N N . GLY A 1 94 ? 5.930 1.351 -6.697 1.00 98.44 94 GLY A N 1
ATOM 727 C CA . GLY A 1 94 ? 5.723 0.069 -6.037 1.00 98.44 94 GLY A CA 1
ATOM 728 C C . GLY A 1 94 ? 4.774 -0.812 -6.843 1.00 98.44 94 GLY A C 1
ATOM 729 O O . GLY A 1 94 ? 4.089 -0.324 -7.743 1.00 98.44 94 GLY A O 1
ATOM 730 N N . LEU A 1 95 ? 4.721 -2.104 -6.523 1.00 98.69 95 LEU A N 1
ATOM 731 C CA . LEU A 1 95 ? 3.770 -3.051 -7.115 1.00 98.69 95 LEU A CA 1
ATOM 732 C C . LEU A 1 95 ? 2.955 -3.756 -6.042 1.00 98.69 95 LEU A C 1
ATOM 734 O O . LEU A 1 95 ? 3.487 -4.113 -4.996 1.00 98.69 95 LEU A O 1
ATOM 738 N N . LYS A 1 96 ? 1.686 -4.031 -6.326 1.00 98.44 96 LYS A N 1
ATOM 739 C CA . LYS A 1 96 ? 0.846 -4.895 -5.496 1.00 98.44 96 LYS A CA 1
ATOM 740 C C . LYS A 1 96 ? -0.034 -5.793 -6.346 1.00 98.44 96 LYS A C 1
ATOM 742 O O . LYS A 1 96 ? -0.308 -5.501 -7.514 1.00 98.44 96 LYS A O 1
ATOM 747 N N . VAL A 1 97 ? -0.483 -6.879 -5.729 1.00 98.12 97 VAL A N 1
ATOM 748 C CA . VAL A 1 97 ? -1.493 -7.753 -6.318 1.00 98.12 97 VAL A CA 1
ATOM 749 C C . VAL A 1 97 ? -2.862 -7.099 -6.153 1.00 98.12 97 VAL A C 1
ATOM 751 O O . VAL A 1 97 ? -3.186 -6.557 -5.095 1.00 98.12 97 VAL A O 1
ATOM 754 N N . VAL A 1 98 ? -3.662 -7.114 -7.211 1.00 96.81 98 VAL A N 1
ATOM 755 C CA . VAL A 1 98 ? -5.047 -6.634 -7.193 1.00 96.81 98 VAL A CA 1
ATOM 756 C C . VAL A 1 98 ? -5.970 -7.772 -7.593 1.00 96.81 98 VAL A C 1
ATOM 758 O O . VAL A 1 98 ? -5.624 -8.570 -8.466 1.00 96.81 98 VAL A O 1
ATOM 761 N N . ASP A 1 99 ? -7.127 -7.851 -6.945 1.00 82.00 99 ASP A N 1
ATOM 762 C CA . ASP A 1 99 ? -8.124 -8.859 -7.283 1.00 82.00 99 ASP A CA 1
ATOM 763 C C . ASP A 1 99 ? -8.868 -8.465 -8.573 1.00 82.00 99 ASP A C 1
ATOM 765 O O . ASP A 1 99 ? -9.100 -7.286 -8.851 1.00 82.00 99 ASP A O 1
ATOM 769 N N . SER A 1 100 ? -9.224 -9.466 -9.374 1.00 60.59 100 SER A N 1
ATOM 770 C CA . SER A 1 100 ? -10.158 -9.347 -10.496 1.00 60.59 100 SER A CA 1
ATOM 771 C C . SER A 1 100 ? -11.620 -9.491 -10.069 1.00 60.59 100 SER A C 1
ATOM 773 O O . SER A 1 100 ? -12.510 -9.151 -10.852 1.00 60.59 100 SER A O 1
ATOM 775 N N . HIS A 1 101 ? -11.888 -9.987 -8.859 1.00 51.31 101 HIS A N 1
ATOM 776 C CA . HIS A 1 101 ? -13.237 -10.060 -8.324 1.00 51.31 101 HIS A CA 1
ATOM 777 C C . HIS A 1 101 ? -13.675 -8.702 -7.783 1.00 51.31 101 HIS A C 1
ATOM 779 O O . HIS A 1 101 ? -13.259 -8.207 -6.742 1.00 51.31 101 HIS A O 1
ATOM 785 N N . THR A 1 102 ? -14.536 -8.074 -8.576 1.00 46.12 102 THR A N 1
ATOM 786 C CA . THR A 1 102 ? -15.486 -7.082 -8.098 1.00 46.12 102 THR A CA 1
ATOM 787 C C . THR A 1 102 ? -16.388 -7.791 -7.096 1.00 46.12 102 THR A C 1
ATOM 789 O O . THR A 1 102 ? -17.277 -8.539 -7.496 1.00 46.12 102 THR A O 1
ATOM 792 N N . ASP A 1 103 ? -16.141 -7.588 -5.806 1.00 42.66 103 ASP A N 1
ATOM 793 C CA . ASP A 1 103 ? -17.169 -7.814 -4.794 1.00 42.66 103 ASP A CA 1
ATOM 794 C C . ASP A 1 103 ? -18.322 -6.848 -5.113 1.00 42.66 103 ASP A C 1
ATOM 796 O O . ASP A 1 103 ? -18.202 -5.631 -4.927 1.00 42.66 103 ASP A O 1
ATOM 800 N N . ILE A 1 104 ? -19.370 -7.404 -5.729 1.00 37.62 104 ILE A N 1
ATOM 801 C CA . ILE A 1 104 ? -20.699 -6.801 -5.896 1.00 37.62 104 ILE A CA 1
ATOM 802 C C . ILE A 1 104 ? -21.392 -6.795 -4.538 1.00 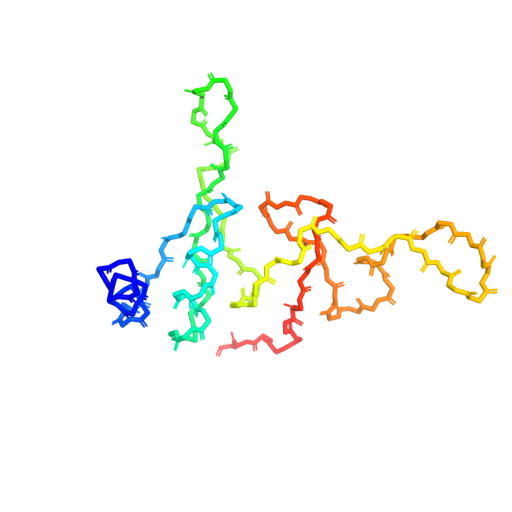37.62 104 ILE A C 1
ATOM 804 O O . ILE A 1 104 ? -21.402 -7.867 -3.892 1.00 37.62 104 ILE A O 1
#

Radius of gyration: 15.28 Å; chains: 1; bounding box: 38×33×46 Å

Organism: Hibiscus syriacus (NCBI:txid106335)

Sequence (104 aa):
MKALAEMYLLSLTDVLVTSAWSTFGYVAQGLGGLRPWILHKSENQTTPNPPCVRAMSMEPCFHAPPFYDCKAKKGTDTGKVVPHVRHCEDISWGLKVVDSHTDI

InterPro domains:
  IPR004938 Xyloglucan fucosyltransferase [PF03254] (2-71)
  IPR004938 Xyloglucan fucosyltransferase [PTHR31889] (1-99)